Protein AF-A0A350BZE5-F1 (afdb_monomer)

Radius of gyration: 14.86 Å; Cα contacts (8 Å, |Δi|>4): 63; chains: 1; bounding box: 45×24×25 Å

Sequence (75 aa):
MLPRDPMILLSYVNLKLRDFYPDLDSFCAGECVDKDYILDKLESIDYDYDPNTNQFQTHWGDYAYPDERPKFPWE

Solvent-accessible surface area (backbone atoms only — not comparable to full-atom values): 4685 Å² total; per-residue (Å²): 137,80,64,85,51,55,75,57,30,49,56,51,50,36,52,41,31,69,77,74,26,94,36,70,69,56,40,23,66,72,70,72,44,66,60,65,63,53,49,57,48,33,45,78,72,57,26,46,80,37,83,91,78,37,35,69,46,61,67,74,76,74,56,75,70,59,97,64,76,80,75,51,100,88,108

Foldseek 3Di:
DADPQLVRNQVVQQVCQVPPNLALVRVCVVVVHDSVVNQVSNVVVQWHQDNVSRHIDHPVVVPPDDPDDPDDPVD

Mean predicted aligned error: 7.58 Å

pLDDT: mean 85.82, std 15.27, range [49.59, 96.75]

Nearest PDB structures (foldseek):
  6swi-assembly1_A  TM=6.303E-01  e=1.358E+00  Geobacillus stearothermophilus
  6s6h-assembly1_B  TM=6.724E-01  e=3.387E+00  Caulobacter vibrioides NA1000
  6s6h-assembly1_A  TM=6.752E-01  e=5.945E+00  Caulobacter vibrioides NA1000
  4ads-assembly1_A  TM=5.331E-01  e=5.541E+00  Plasmodium berghei

Secondary structure (DSSP, 8-state):
---SSHHHHHHHHHHHHHHT-SSHHHHHHHHT--HHHHHHHHHTTTEEEETTTTEEEE-TTTS---SS----TT-

Structure (mmCIF, N/CA/C/O backbone):
data_AF-A0A350BZE5-F1
#
_entry.id   AF-A0A350BZE5-F1
#
loop_
_atom_site.group_PDB
_atom_site.id
_atom_site.type_symbol
_atom_site.label_atom_id
_atom_site.label_alt_id
_atom_site.label_comp_id
_atom_site.label_asym_id
_atom_site.label_entity_id
_atom_site.label_seq_id
_atom_site.pdbx_PDB_ins_code
_atom_site.Cartn_x
_atom_site.Cartn_y
_atom_site.Cartn_z
_atom_site.occupancy
_atom_site.B_iso_or_equiv
_atom_site.auth_seq_id
_atom_site.auth_comp_id
_atom_site.auth_asym_id
_atom_site.auth_atom_id
_atom_site.pdbx_PDB_model_num
ATOM 1 N N . MET A 1 1 ? -6.595 9.392 -11.206 1.00 72.00 1 MET A N 1
ATOM 2 C CA . MET A 1 1 ? -5.767 8.659 -12.196 1.00 72.00 1 MET A CA 1
ATOM 3 C C . MET A 1 1 ? -4.675 7.954 -11.416 1.00 72.00 1 MET A C 1
ATOM 5 O O . MET A 1 1 ? -3.936 8.642 -10.724 1.00 72.00 1 MET A O 1
ATOM 9 N N . LEU A 1 2 ? -4.608 6.624 -11.478 1.00 85.56 2 LEU A N 1
ATOM 10 C CA . LEU A 1 2 ? -3.590 5.857 -10.758 1.00 85.56 2 LEU A CA 1
ATOM 11 C C . LEU A 1 2 ? -2.234 5.899 -11.469 1.00 85.56 2 LEU A C 1
ATOM 13 O O . LEU A 1 2 ? -2.196 5.798 -12.703 1.00 85.56 2 LEU A O 1
ATOM 17 N N . PRO A 1 3 ? -1.126 5.986 -10.715 1.00 91.38 3 PRO A N 1
ATOM 18 C CA . PRO A 1 3 ? 0.199 5.717 -11.253 1.00 91.38 3 PRO A CA 1
ATOM 19 C C . PRO A 1 3 ? 0.281 4.305 -11.846 1.00 91.38 3 PRO A C 1
ATOM 21 O O . PRO A 1 3 ? -0.286 3.358 -11.307 1.00 91.38 3 PRO A O 1
ATOM 24 N N . ARG A 1 4 ? 0.991 4.162 -12.971 1.00 89.12 4 ARG A N 1
ATOM 25 C CA . ARG A 1 4 ? 1.219 2.859 -13.629 1.00 89.12 4 ARG A CA 1
ATOM 26 C C . ARG A 1 4 ? 2.498 2.169 -13.168 1.00 89.12 4 ARG A C 1
ATOM 28 O O . ARG A 1 4 ? 2.605 0.950 -13.272 1.00 89.12 4 ARG A O 1
ATOM 35 N N . ASP A 1 5 ? 3.467 2.966 -12.736 1.00 93.31 5 ASP A N 1
ATOM 36 C CA . ASP A 1 5 ? 4.730 2.477 -12.205 1.00 93.31 5 ASP A CA 1
ATOM 37 C C . ASP A 1 5 ? 4.494 1.906 -10.794 1.00 93.31 5 ASP A C 1
ATOM 39 O O . ASP A 1 5 ? 3.943 2.633 -9.963 1.00 93.31 5 ASP A O 1
ATOM 43 N N . PRO A 1 6 ? 4.861 0.641 -10.513 1.00 92.25 6 PRO A N 1
ATOM 44 C CA . PRO A 1 6 ? 4.608 0.005 -9.218 1.00 92.25 6 PRO A CA 1
ATOM 45 C C . PRO A 1 6 ? 5.250 0.736 -8.032 1.00 92.25 6 PRO A C 1
ATOM 47 O O . PRO A 1 6 ? 4.624 0.861 -6.982 1.00 92.25 6 PRO A O 1
ATOM 50 N N . MET A 1 7 ? 6.452 1.296 -8.205 1.00 90.69 7 MET A N 1
ATOM 51 C CA . MET A 1 7 ? 7.146 2.028 -7.139 1.00 90.69 7 MET A CA 1
ATOM 52 C C . MET A 1 7 ? 6.448 3.354 -6.823 1.00 90.69 7 MET A C 1
ATOM 54 O O . MET A 1 7 ? 6.324 3.753 -5.661 1.00 90.69 7 MET A O 1
ATOM 58 N N . ILE A 1 8 ? 5.944 4.040 -7.854 1.00 94.44 8 ILE A N 1
ATOM 59 C CA . ILE A 1 8 ? 5.144 5.258 -7.665 1.00 94.44 8 ILE A CA 1
ATOM 60 C C . ILE A 1 8 ? 3.765 4.913 -7.086 1.00 94.44 8 ILE A C 1
ATOM 62 O O . ILE A 1 8 ? 3.269 5.631 -6.215 1.00 94.44 8 ILE A O 1
ATOM 66 N N . LEU A 1 9 ? 3.151 3.818 -7.543 1.00 95.12 9 LEU A N 1
ATOM 67 C CA . LEU A 1 9 ? 1.862 3.334 -7.055 1.00 95.12 9 LEU A CA 1
ATOM 68 C C . LEU A 1 9 ? 1.919 3.050 -5.552 1.00 95.12 9 LEU A C 1
ATOM 70 O O . LEU A 1 9 ? 1.052 3.530 -4.830 1.00 95.12 9 LEU A O 1
ATOM 74 N N . LEU A 1 10 ? 2.967 2.372 -5.080 1.00 95.12 10 LEU A N 1
ATOM 75 C CA . LEU A 1 10 ? 3.202 2.106 -3.660 1.00 95.12 10 LEU A CA 1
ATOM 76 C C . LEU A 1 10 ? 3.145 3.390 -2.823 1.00 95.12 10 LEU A C 1
ATOM 78 O O . LEU A 1 10 ? 2.385 3.493 -1.860 1.00 95.12 10 LEU A O 1
ATOM 82 N N . SER A 1 11 ? 3.933 4.394 -3.216 1.00 94.69 11 SER A N 1
ATOM 83 C CA . SER A 1 11 ? 4.021 5.667 -2.489 1.00 94.69 11 SER A CA 1
ATOM 84 C C . SER A 1 11 ? 2.681 6.405 -2.485 1.00 94.69 11 SER A C 1
ATOM 86 O O . SER A 1 11 ? 2.283 6.985 -1.476 1.00 94.69 11 SER A O 1
ATOM 88 N N . TYR A 1 12 ? 1.973 6.366 -3.615 1.00 95.44 12 TYR A N 1
ATOM 89 C CA . TYR A 1 12 ? 0.662 6.981 -3.767 1.00 95.44 12 TYR A CA 1
ATOM 90 C C . TYR A 1 12 ? -0.398 6.315 -2.883 1.00 95.44 12 TYR A C 1
ATOM 92 O O . TYR A 1 12 ? -1.120 7.012 -2.170 1.00 95.44 12 TYR A O 1
ATOM 100 N N . VAL A 1 13 ? -0.475 4.982 -2.906 1.00 95.56 13 VAL A N 1
ATOM 101 C CA . VAL A 1 13 ? -1.451 4.212 -2.127 1.00 95.56 13 VAL A CA 1
ATOM 102 C C . VAL A 1 13 ? -1.185 4.383 -0.633 1.00 95.56 13 VAL A C 1
ATOM 104 O O . VAL A 1 13 ? -2.104 4.745 0.093 1.00 95.56 13 VAL A O 1
ATOM 107 N N . ASN A 1 14 ? 0.065 4.266 -0.173 1.00 96.38 14 ASN A N 1
ATOM 108 C CA . ASN A 1 14 ? 0.399 4.463 1.244 1.00 96.38 14 ASN A CA 1
ATOM 109 C C . ASN A 1 14 ? 0.090 5.881 1.740 1.00 96.38 14 ASN A C 1
ATOM 111 O O . ASN A 1 14 ? -0.428 6.049 2.841 1.00 96.38 14 ASN A O 1
ATOM 115 N N . LEU A 1 15 ? 0.349 6.913 0.929 1.00 95.44 15 LEU A N 1
ATOM 116 C CA . LEU A 1 15 ? -0.036 8.283 1.278 1.00 95.44 15 LEU A CA 1
ATOM 117 C C . LEU A 1 15 ? -1.557 8.412 1.419 1.00 95.44 15 LEU A C 1
ATOM 119 O O . LEU A 1 15 ? -2.046 9.049 2.352 1.00 95.44 15 LEU A O 1
ATOM 123 N N . LYS A 1 16 ? -2.311 7.795 0.506 1.00 95.75 16 LYS A N 1
ATOM 124 C CA . LYS A 1 16 ? -3.772 7.832 0.524 1.00 95.75 16 LYS A CA 1
ATOM 125 C C . LYS A 1 16 ? -4.357 7.093 1.724 1.00 95.75 16 LYS A C 1
ATOM 127 O O . LYS A 1 16 ? -5.226 7.647 2.394 1.00 95.75 16 LYS A O 1
ATOM 132 N N . LEU A 1 17 ? -3.855 5.900 2.021 1.00 96.75 17 LEU A N 1
ATO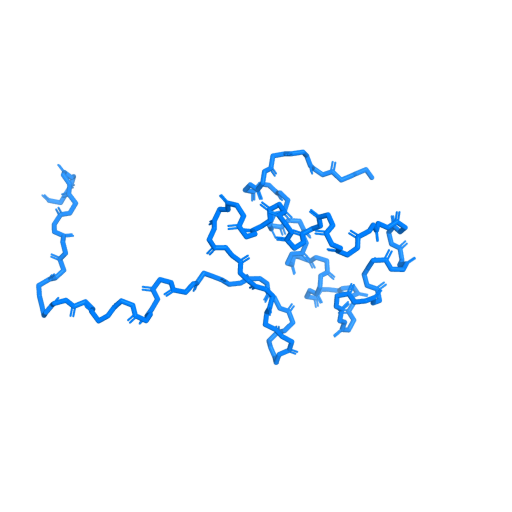M 133 C CA . LEU A 1 17 ? -4.251 5.118 3.191 1.00 96.75 17 LEU A CA 1
ATOM 134 C C . LEU A 1 17 ? -3.914 5.838 4.502 1.00 96.75 17 LEU A C 1
ATOM 136 O O . LEU A 1 17 ? -4.711 5.834 5.427 1.00 96.75 17 LEU A O 1
ATOM 140 N N . ARG A 1 18 ? -2.778 6.535 4.584 1.00 96.06 18 ARG A N 1
ATOM 141 C CA . ARG A 1 18 ? -2.415 7.277 5.798 1.00 96.06 18 ARG A CA 1
ATOM 142 C C . ARG A 1 18 ? -3.322 8.484 6.056 1.00 96.06 18 ARG A C 1
ATOM 144 O O . ARG A 1 18 ? -3.732 8.706 7.192 1.00 96.06 18 ARG A O 1
ATOM 151 N N . ASP A 1 19 ? -3.587 9.284 5.023 1.00 96.19 19 ASP A N 1
ATOM 152 C CA . ASP A 1 19 ? -4.161 10.626 5.203 1.00 96.19 19 ASP A CA 1
ATOM 153 C C . ASP A 1 19 ? -5.674 10.693 4.927 1.00 96.19 19 ASP A C 1
ATOM 155 O O . ASP A 1 19 ? -6.337 11.616 5.404 1.00 96.19 19 ASP A O 1
ATOM 159 N N . PHE A 1 20 ? -6.231 9.754 4.150 1.00 96.00 20 PHE A N 1
ATOM 160 C CA . PHE A 1 20 ? -7.587 9.890 3.599 1.00 96.00 20 PHE A CA 1
ATOM 161 C C . PHE A 1 20 ? -8.509 8.685 3.816 1.00 96.00 20 PHE A C 1
ATOM 163 O O . PHE A 1 20 ? -9.725 8.872 3.753 1.00 96.00 20 PHE A O 1
ATOM 170 N N . TYR A 1 21 ? -7.985 7.478 4.061 1.00 96.12 21 TYR A N 1
ATOM 171 C CA . TYR A 1 21 ? -8.806 6.262 4.106 1.00 96.12 21 TYR A CA 1
ATOM 172 C C . TYR A 1 21 ? -8.505 5.384 5.325 1.00 96.12 21 TYR A C 1
ATOM 174 O O . TYR A 1 21 ? -7.345 5.156 5.634 1.00 96.12 21 TYR A O 1
ATOM 182 N N . PRO A 1 22 ? -9.527 4.837 6.004 1.00 95.31 22 PRO A N 1
ATOM 183 C CA . PRO A 1 22 ? -9.321 3.991 7.182 1.00 95.31 22 PRO A CA 1
ATOM 184 C C . PRO A 1 22 ? -8.739 2.607 6.852 1.00 95.31 22 PRO A C 1
ATOM 186 O O . PRO A 1 22 ? -8.130 1.988 7.718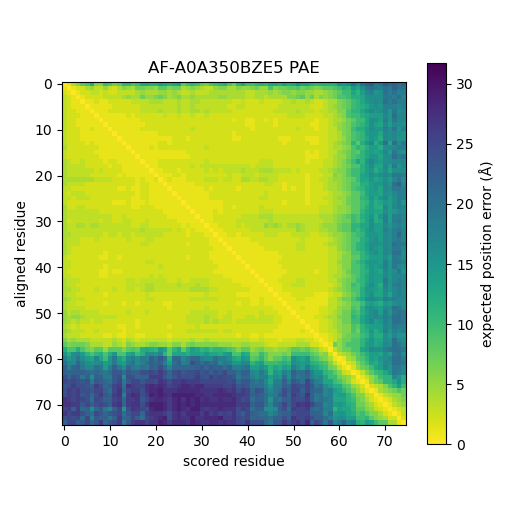 1.00 95.31 22 PRO A O 1
ATOM 189 N N . ASP A 1 23 ? -8.935 2.132 5.620 1.00 96.38 23 ASP A N 1
ATOM 190 C CA . ASP A 1 23 ? -8.535 0.809 5.146 1.00 96.38 23 ASP A CA 1
ATOM 191 C C . ASP A 1 23 ? -8.456 0.770 3.607 1.00 96.38 23 ASP A C 1
ATOM 193 O O . ASP A 1 23 ? -8.888 1.701 2.909 1.00 96.38 23 ASP A O 1
ATOM 197 N N . LEU A 1 24 ? -7.895 -0.321 3.076 1.00 96.12 24 LEU A N 1
ATOM 198 C CA . LEU A 1 24 ? -7.739 -0.542 1.638 1.00 96.12 24 LEU A CA 1
ATOM 199 C C . LEU A 1 24 ? -9.079 -0.649 0.896 1.00 96.12 24 LEU A C 1
ATOM 201 O O . LEU A 1 24 ? -9.193 -0.148 -0.220 1.00 96.12 24 LEU A O 1
ATOM 205 N N . ASP A 1 25 ? -10.103 -1.247 1.502 1.00 95.81 25 ASP A N 1
ATOM 206 C CA . ASP A 1 25 ? -11.421 -1.397 0.876 1.00 95.81 25 ASP A CA 1
ATOM 207 C C . ASP A 1 25 ? -12.099 -0.035 0.659 1.00 95.81 25 ASP A C 1
ATOM 209 O O . ASP A 1 25 ? -12.632 0.246 -0.417 1.00 95.81 25 ASP A O 1
ATOM 213 N N . SER A 1 26 ? -12.001 0.856 1.644 1.00 96.25 26 SER A N 1
ATOM 214 C CA . SER A 1 26 ? -12.491 2.232 1.582 1.00 96.25 26 SER A CA 1
ATOM 215 C C . SER A 1 26 ? -11.748 3.054 0.529 1.00 96.25 26 SER A C 1
ATOM 217 O O . SER A 1 26 ? -12.367 3.845 -0.187 1.00 96.25 26 SER A O 1
ATOM 219 N N . PHE A 1 27 ? -10.433 2.851 0.402 1.00 96.19 27 PHE A N 1
ATOM 220 C CA . PHE A 1 27 ? -9.630 3.451 -0.663 1.00 96.19 27 PHE A CA 1
ATOM 221 C C . PHE A 1 27 ? -10.091 2.980 -2.049 1.00 96.19 27 PHE A C 1
ATOM 223 O O . PHE A 1 27 ? -10.373 3.809 -2.916 1.00 96.19 27 PHE A O 1
ATOM 230 N N . CYS A 1 28 ? -10.238 1.667 -2.244 1.00 95.25 28 CYS A N 1
ATOM 231 C CA . CYS A 1 28 ? -10.696 1.074 -3.501 1.00 95.25 28 CYS A CA 1
ATOM 232 C C . CYS A 1 28 ? -12.099 1.562 -3.890 1.00 95.25 28 CYS A C 1
ATOM 234 O O . CYS A 1 28 ? -12.326 1.935 -5.043 1.00 95.25 28 CYS A O 1
ATOM 236 N N . ALA A 1 29 ? -13.021 1.650 -2.926 1.00 94.81 29 ALA A N 1
ATOM 237 C CA . ALA A 1 29 ? -14.358 2.195 -3.144 1.00 94.81 29 ALA A CA 1
ATOM 238 C C . ALA A 1 29 ? -14.337 3.694 -3.496 1.00 94.81 29 ALA A C 1
ATOM 240 O O . ALA A 1 29 ? -15.095 4.134 -4.359 1.00 94.81 29 ALA A O 1
ATOM 241 N N . GLY A 1 30 ? -13.473 4.482 -2.847 1.00 93.62 30 GLY A N 1
ATOM 242 C CA . GLY A 1 30 ? -13.386 5.930 -3.047 1.00 93.62 30 GLY A CA 1
ATOM 243 C C . GLY A 1 30 ? -12.701 6.348 -4.350 1.00 93.62 30 GLY A C 1
ATOM 244 O O . GLY A 1 30 ? -13.121 7.316 -4.979 1.00 93.62 30 GLY A O 1
ATOM 245 N N . GLU A 1 31 ? -11.661 5.628 -4.768 1.00 91.50 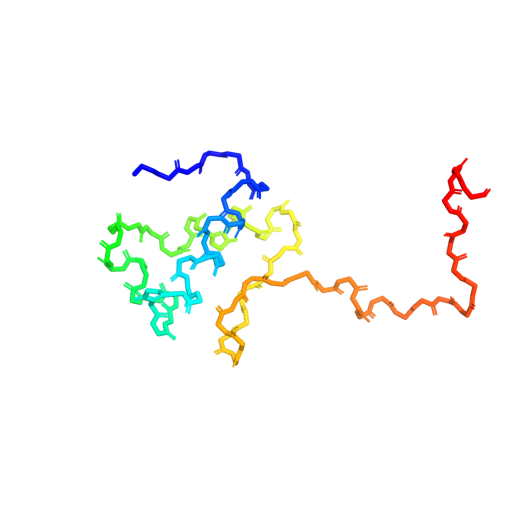31 GLU A N 1
ATOM 246 C CA . GLU A 1 31 ? -10.932 5.893 -6.017 1.00 91.50 31 GLU A CA 1
ATOM 247 C C . GLU A 1 31 ? -11.498 5.089 -7.211 1.00 91.50 31 GLU A C 1
ATOM 249 O O . GLU A 1 31 ? -11.010 5.233 -8.335 1.00 91.50 31 GLU A O 1
ATOM 254 N N . CYS A 1 32 ? -12.539 4.271 -6.985 1.00 92.88 32 CYS A N 1
ATOM 255 C CA . CYS A 1 32 ? -13.156 3.368 -7.965 1.00 92.88 32 CYS A CA 1
ATOM 256 C C . CYS A 1 32 ? -12.133 2.434 -8.632 1.00 92.88 32 CYS A C 1
ATOM 258 O O . CYS A 1 32 ? -12.025 2.374 -9.861 1.00 92.88 32 CYS A O 1
ATOM 260 N N . VAL A 1 33 ? -11.363 1.722 -7.810 1.00 91.88 33 VAL A N 1
ATOM 261 C CA . VAL A 1 33 ? -10.253 0.861 -8.235 1.00 91.88 33 VAL A CA 1
ATOM 262 C C . VAL A 1 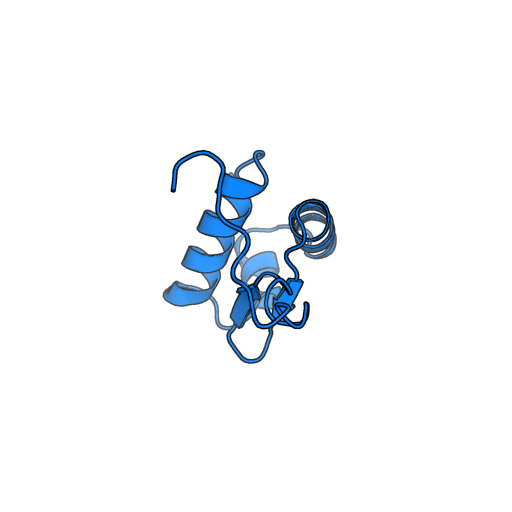33 ? -10.494 -0.555 -7.751 1.00 91.88 33 VAL A C 1
ATOM 264 O O . VAL A 1 33 ? -10.961 -0.758 -6.634 1.00 91.88 33 VAL A O 1
ATOM 267 N N . ASP A 1 34 ? -10.127 -1.526 -8.579 1.00 94.38 34 ASP A N 1
ATOM 268 C CA . ASP A 1 34 ? -10.107 -2.922 -8.170 1.00 94.38 34 ASP A CA 1
ATOM 269 C C . ASP A 1 34 ? -9.005 -3.168 -7.127 1.00 94.38 34 ASP A C 1
ATOM 271 O O . ASP A 1 34 ? -7.855 -2.757 -7.305 1.00 94.38 34 ASP A O 1
ATOM 275 N N . LYS A 1 35 ? -9.371 -3.822 -6.028 1.00 94.81 35 LYS A N 1
ATOM 276 C CA . LYS A 1 35 ? -8.456 -4.162 -4.940 1.00 94.81 35 LYS A CA 1
ATOM 277 C C . LYS A 1 35 ? -7.421 -5.180 -5.399 1.00 94.81 35 LYS A C 1
ATOM 279 O O . LYS A 1 35 ? -6.236 -4.980 -5.137 1.00 94.81 35 LYS A O 1
ATOM 284 N N . ASP A 1 36 ? -7.856 -6.191 -6.147 1.00 95.25 36 ASP A N 1
ATOM 285 C CA . ASP A 1 36 ? -6.986 -7.270 -6.621 1.00 95.25 36 ASP A CA 1
ATOM 286 C C . ASP A 1 36 ? -5.908 -6.714 -7.559 1.00 95.25 36 ASP A C 1
ATOM 288 O O . ASP A 1 36 ? -4.736 -7.048 -7.433 1.00 95.25 36 ASP A O 1
ATOM 292 N N . TYR A 1 37 ? -6.253 -5.729 -8.397 1.00 93.62 37 TYR A N 1
ATOM 293 C CA . TYR A 1 37 ? -5.277 -5.042 -9.249 1.00 93.62 37 TYR A CA 1
ATOM 294 C C . TYR A 1 37 ? -4.128 -4.397 -8.457 1.00 93.62 37 TYR A C 1
ATOM 296 O O . TYR A 1 37 ? -2.986 -4.402 -8.918 1.00 93.62 37 TYR A O 1
ATOM 304 N N . ILE A 1 38 ? -4.418 -3.792 -7.301 1.00 94.88 38 ILE A N 1
ATOM 305 C CA . ILE A 1 38 ? -3.398 -3.131 -6.475 1.00 94.88 38 ILE A CA 1
ATOM 306 C C . ILE A 1 38 ? -2.551 -4.163 -5.750 1.00 94.88 38 ILE A C 1
ATOM 308 O O . ILE A 1 38 ? -1.330 -4.009 -5.723 1.00 94.88 38 ILE A O 1
ATOM 312 N N . LEU A 1 39 ? -3.198 -5.188 -5.194 1.00 95.75 39 LEU A N 1
ATOM 313 C CA . LEU A 1 39 ? -2.521 -6.293 -4.528 1.00 95.75 39 LEU A CA 1
ATOM 314 C C . LEU A 1 39 ? -1.553 -6.969 -5.500 1.00 95.75 39 LEU A C 1
ATOM 316 O O . LEU A 1 39 ? -0.357 -6.918 -5.253 1.00 95.75 39 LEU A O 1
ATOM 320 N N . ASP A 1 40 ? -2.019 -7.421 -6.666 1.00 95.00 40 ASP A N 1
ATOM 321 C CA . ASP A 1 40 ? -1.183 -8.072 -7.684 1.00 95.00 40 ASP A CA 1
ATOM 322 C C . ASP A 1 40 ? -0.015 -7.179 -8.137 1.00 95.00 40 ASP A C 1
ATOM 324 O O . ASP A 1 40 ? 1.114 -7.627 -8.364 1.00 95.00 40 ASP A O 1
ATOM 328 N N . LYS A 1 41 ? -0.271 -5.873 -8.301 1.00 94.50 41 LYS A N 1
ATOM 329 C CA . LYS A 1 41 ? 0.762 -4.930 -8.740 1.00 94.50 41 LYS A CA 1
ATOM 330 C C . LYS A 1 41 ? 1.850 -4.720 -7.701 1.00 94.50 41 LYS A C 1
ATOM 332 O O . LYS A 1 41 ? 3.009 -4.586 -8.094 1.00 94.50 41 LYS A O 1
ATOM 337 N N . LEU A 1 42 ? 1.487 -4.621 -6.428 1.00 94.75 42 LEU A N 1
ATOM 338 C CA . LEU A 1 42 ? 2.435 -4.372 -5.347 1.00 94.75 42 LEU A CA 1
ATOM 339 C C . LEU A 1 42 ? 3.098 -5.675 -4.877 1.00 94.75 42 LEU A C 1
ATOM 341 O O . LEU A 1 42 ? 4.295 -5.666 -4.608 1.00 94.75 42 LEU A O 1
ATOM 345 N N . GLU A 1 43 ? 2.404 -6.807 -4.956 1.00 93.81 43 GLU A N 1
ATOM 346 C CA . GLU A 1 43 ? 2.986 -8.138 -4.766 1.00 93.81 43 GLU A CA 1
ATOM 347 C C . GLU A 1 43 ? 4.078 -8.415 -5.814 1.00 93.81 43 GLU A C 1
ATOM 349 O O . GLU A 1 43 ? 5.137 -8.937 -5.483 1.00 93.81 43 GLU A O 1
ATOM 354 N N . SER A 1 44 ? 3.908 -7.960 -7.066 1.00 92.69 44 SER A N 1
ATOM 355 C CA . SER A 1 44 ? 4.934 -8.117 -8.117 1.00 92.69 44 SER A CA 1
ATOM 356 C C . SER A 1 44 ? 6.277 -7.421 -7.833 1.00 92.69 44 SER A C 1
ATOM 358 O O . SER A 1 44 ? 7.246 -7.644 -8.562 1.00 92.69 44 SER A O 1
ATOM 360 N N . ILE A 1 45 ? 6.325 -6.560 -6.812 1.00 92.00 45 ILE A N 1
ATOM 361 C CA . ILE A 1 45 ? 7.533 -5.892 -6.314 1.00 92.00 45 ILE A CA 1
ATOM 362 C C . ILE A 1 45 ? 7.808 -6.217 -4.833 1.00 92.00 45 ILE A C 1
ATOM 364 O O . ILE A 1 45 ? 8.509 -5.449 -4.178 1.00 92.00 45 ILE A O 1
ATOM 368 N N . ASP A 1 46 ? 7.273 -7.330 -4.318 1.00 92.31 46 ASP A N 1
ATOM 369 C CA . ASP A 1 46 ? 7.467 -7.832 -2.947 1.00 92.31 46 ASP A CA 1
ATOM 370 C C . ASP A 1 46 ? 6.899 -6.907 -1.846 1.00 92.31 46 ASP A C 1
ATOM 372 O O . ASP A 1 46 ? 7.527 -6.680 -0.802 1.00 92.31 46 ASP A O 1
ATOM 376 N N . TYR A 1 47 ? 5.714 -6.330 -2.086 1.00 93.56 47 TYR A N 1
ATOM 377 C CA . TYR A 1 47 ? 4.961 -5.543 -1.105 1.00 93.56 47 TYR A CA 1
ATOM 378 C C . TYR A 1 47 ? 3.569 -6.120 -0.848 1.00 93.56 47 TYR A C 1
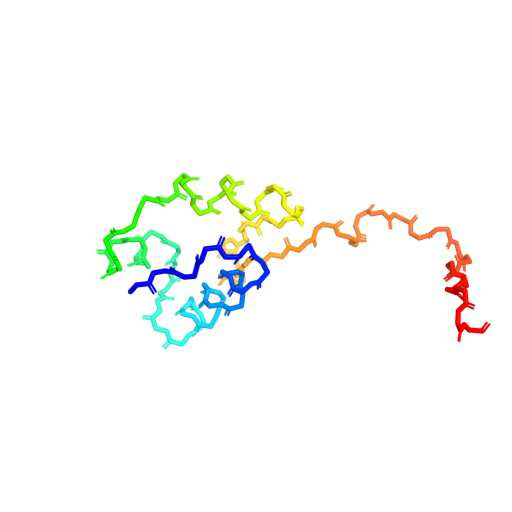ATOM 380 O O . TYR A 1 47 ? 2.746 -6.201 -1.757 1.00 93.56 47 TYR A O 1
ATOM 388 N N . ASP A 1 48 ? 3.265 -6.362 0.426 1.00 94.38 48 ASP A N 1
ATOM 389 C CA . ASP A 1 48 ? 1.955 -6.813 0.895 1.00 94.38 48 ASP A CA 1
ATOM 390 C C . ASP A 1 48 ? 1.250 -5.738 1.714 1.00 94.38 48 ASP A C 1
ATOM 392 O O . ASP A 1 48 ? 1.883 -4.939 2.409 1.00 94.38 48 ASP A O 1
ATOM 396 N N . TYR A 1 49 ? -0.082 -5.742 1.674 1.00 95.56 49 TYR A N 1
ATOM 397 C CA . TYR A 1 49 ? -0.898 -4.879 2.522 1.00 95.56 49 TYR A CA 1
ATOM 398 C C . TYR A 1 49 ? -0.989 -5.425 3.951 1.00 95.56 49 TYR A C 1
ATOM 400 O O . TYR A 1 49 ? -1.494 -6.526 4.171 1.00 95.56 49 TYR A O 1
ATOM 408 N N . ASP A 1 50 ? -0.586 -4.618 4.932 1.00 94.31 50 ASP A N 1
ATOM 409 C CA . ASP A 1 50 ? -0.796 -4.900 6.349 1.00 94.31 50 ASP A CA 1
ATOM 410 C C . ASP A 1 50 ? -2.000 -4.098 6.886 1.00 94.31 50 ASP A C 1
ATOM 412 O O . ASP A 1 50 ? -1.910 -2.872 7.036 1.00 94.31 50 ASP A O 1
ATOM 416 N N . PRO A 1 51 ? -3.126 -4.756 7.228 1.00 93.62 51 PRO A N 1
ATOM 417 C CA . PRO A 1 51 ? -4.309 -4.082 7.759 1.00 93.62 51 PRO A CA 1
ATOM 418 C C . PRO A 1 51 ? -4.100 -3.503 9.165 1.00 93.62 51 PRO A C 1
ATOM 420 O O . PRO A 1 51 ? -4.853 -2.620 9.567 1.00 93.62 51 PRO A O 1
ATOM 423 N N . ASN A 1 52 ? -3.095 -3.959 9.926 1.00 93.38 52 ASN A N 1
ATOM 424 C CA . ASN A 1 52 ? -2.839 -3.440 11.275 1.00 93.38 52 ASN A CA 1
ATOM 425 C C . ASN A 1 52 ? -2.219 -2.043 11.236 1.00 93.38 52 ASN A C 1
ATOM 427 O O . ASN A 1 52 ? -2.504 -1.200 12.085 1.00 93.38 52 ASN A O 1
ATOM 431 N N . THR A 1 53 ? -1.350 -1.811 10.255 1.00 93.81 53 THR A N 1
ATOM 432 C CA . THR A 1 53 ? -0.669 -0.529 10.044 1.00 93.81 53 THR A CA 1
ATOM 433 C C . THR A 1 53 ? -1.302 0.297 8.926 1.00 93.81 53 THR A C 1
ATOM 435 O O . THR A 1 53 ? -0.939 1.459 8.752 1.00 93.81 53 THR A O 1
ATOM 438 N N . ASN A 1 54 ? -2.264 -0.283 8.202 1.00 96.25 54 ASN A N 1
ATOM 439 C CA . ASN A 1 54 ? -2.944 0.299 7.051 1.00 96.25 54 ASN A CA 1
ATOM 440 C C . ASN A 1 54 ? -1.965 0.795 5.970 1.00 96.25 54 ASN A C 1
ATOM 442 O O . ASN A 1 54 ? -2.076 1.910 5.461 1.00 96.25 54 ASN A O 1
ATOM 446 N N . GLN A 1 55 ? -0.972 -0.027 5.635 1.00 95.19 55 GLN A N 1
ATOM 447 C CA . GLN A 1 55 ? 0.052 0.316 4.647 1.00 95.19 55 GLN A CA 1
ATOM 448 C C . GLN A 1 55 ? 0.611 -0.928 3.962 1.00 95.19 55 GLN A C 1
ATOM 450 O O . GLN A 1 55 ? 0.607 -2.022 4.519 1.00 95.19 55 GLN A O 1
ATOM 455 N N . PHE A 1 56 ? 1.140 -0.734 2.759 1.00 95.31 56 PHE A N 1
ATOM 456 C CA . PHE A 1 56 ? 1.921 -1.734 2.050 1.00 95.31 56 PHE A CA 1
ATOM 457 C C . PHE A 1 56 ? 3.361 -1.743 2.554 1.00 95.31 56 PHE A C 1
ATOM 459 O O . PHE A 1 56 ? 4.019 -0.695 2.578 1.00 95.31 56 PHE A O 1
ATOM 466 N N . GLN A 1 57 ? 3.849 -2.922 2.926 1.00 92.06 57 GLN A N 1
ATOM 467 C CA . GLN A 1 57 ? 5.191 -3.141 3.454 1.00 92.06 57 GLN A CA 1
ATOM 468 C C . GLN A 1 57 ? 5.864 -4.312 2.749 1.00 92.06 57 GLN A C 1
ATOM 470 O O . GLN A 1 57 ? 5.207 -5.244 2.301 1.00 92.06 57 GLN A O 1
ATOM 475 N N . THR A 1 58 ? 7.190 -4.257 2.682 1.00 89.19 58 THR A N 1
ATOM 476 C CA . THR A 1 58 ? 7.989 -5.386 2.216 1.00 89.19 58 THR A CA 1
ATOM 477 C C . THR A 1 58 ? 8.308 -6.323 3.376 1.00 89.19 58 THR A C 1
ATOM 479 O O . THR A 1 58 ? 8.578 -5.882 4.494 1.00 89.19 58 THR A O 1
ATOM 482 N N . HIS A 1 59 ? 8.353 -7.617 3.091 1.00 73.38 59 HIS A N 1
ATOM 483 C CA . HIS A 1 59 ? 8.750 -8.689 4.012 1.00 73.38 59 HIS A CA 1
ATOM 484 C C . HIS A 1 59 ? 10.286 -8.823 4.153 1.00 73.38 59 HIS A C 1
ATOM 486 O O . HIS A 1 59 ? 10.799 -9.805 4.688 1.00 73.38 59 HIS A O 1
ATOM 492 N N . TRP A 1 60 ? 11.057 -7.807 3.735 1.00 64.19 60 TRP A N 1
ATOM 493 C CA . TRP A 1 60 ? 12.529 -7.778 3.803 1.00 64.19 60 TRP A CA 1
ATOM 494 C C . TRP A 1 60 ? 13.110 -8.006 5.221 1.00 64.19 60 TRP A C 1
ATOM 496 O O . TRP A 1 60 ? 14.295 -8.298 5.363 1.00 64.19 60 TRP A O 1
ATOM 506 N N . GLY A 1 61 ? 12.297 -7.894 6.280 1.00 55.66 61 GLY A N 1
ATOM 507 C CA . GLY A 1 61 ? 12.689 -8.153 7.672 1.00 55.66 61 GLY A CA 1
ATOM 508 C C . GLY A 1 61 ? 12.642 -9.620 8.124 1.00 55.66 61 GLY A C 1
ATOM 509 O O . GLY A 1 61 ? 13.251 -9.938 9.143 1.00 55.66 61 GLY A O 1
ATOM 510 N N . ASP A 1 62 ? 11.970 -10.506 7.381 1.00 56.06 62 ASP A N 1
ATOM 511 C CA . ASP A 1 62 ? 11.854 -11.934 7.732 1.00 56.06 62 ASP A CA 1
ATOM 512 C C . ASP A 1 62 ? 13.021 -12.771 7.199 1.00 56.06 62 ASP A C 1
ATOM 514 O O . ASP A 1 62 ? 13.279 -13.887 7.662 1.00 56.06 62 ASP A O 1
ATOM 518 N N . TYR A 1 63 ? 13.788 -12.211 6.261 1.00 53.78 63 TYR A N 1
ATOM 519 C CA . TYR A 1 63 ? 15.119 -12.707 5.968 1.00 53.78 63 TYR A CA 1
ATOM 520 C C . TYR A 1 63 ? 15.977 -12.406 7.188 1.00 53.78 63 TYR A C 1
ATOM 522 O O . TYR A 1 63 ? 16.428 -11.277 7.373 1.00 53.78 63 TYR A O 1
ATOM 530 N N . ALA A 1 64 ? 16.181 -13.418 8.035 1.00 50.50 64 ALA A N 1
ATOM 531 C CA . ALA A 1 64 ? 17.221 -13.398 9.047 1.00 50.50 64 ALA A CA 1
ATOM 532 C C . ALA A 1 64 ? 18.504 -12.925 8.362 1.00 50.50 64 ALA A C 1
ATOM 534 O O . ALA A 1 64 ? 19.113 -13.670 7.590 1.00 50.50 64 ALA A O 1
ATOM 535 N N . TYR A 1 65 ? 18.868 -11.660 8.583 1.00 56.56 65 TYR A N 1
ATOM 536 C CA . TYR A 1 65 ? 20.159 -11.165 8.158 1.00 56.56 65 TYR A CA 1
ATOM 537 C C . TYR A 1 65 ? 21.163 -12.111 8.817 1.00 56.56 65 TYR A C 1
ATOM 539 O O . TYR A 1 65 ? 21.141 -12.221 10.048 1.00 56.56 65 TYR A O 1
ATOM 547 N N . PRO A 1 66 ? 22.009 -12.834 8.059 1.00 56.72 66 PRO A N 1
ATOM 548 C CA . PRO A 1 66 ? 23.197 -13.389 8.683 1.00 56.72 66 PRO A CA 1
ATOM 549 C C . PRO A 1 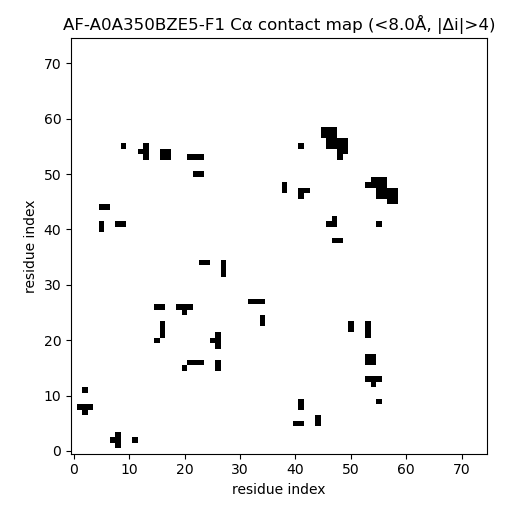66 ? 23.870 -12.225 9.422 1.00 56.72 66 PRO A C 1
ATOM 551 O O . PRO A 1 66 ? 23.810 -11.095 8.937 1.00 56.72 66 PRO A O 1
ATOM 554 N N . ASP A 1 67 ? 24.452 -12.470 10.598 1.00 61.38 67 ASP A N 1
ATOM 555 C CA . ASP A 1 67 ? 25.047 -11.442 11.481 1.00 61.38 67 ASP A CA 1
ATOM 556 C C . ASP A 1 67 ? 25.983 -10.437 10.758 1.00 61.38 67 ASP A C 1
ATOM 558 O O . ASP A 1 67 ? 26.328 -9.379 11.284 1.00 61.38 67 ASP A O 1
ATOM 562 N N . GLU A 1 68 ? 26.373 -10.737 9.522 1.00 58.50 68 GLU A N 1
ATOM 563 C CA . GLU A 1 68 ? 27.071 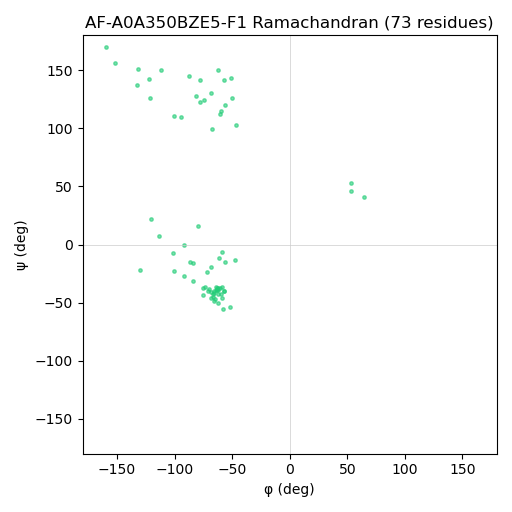-9.867 8.594 1.00 58.50 68 GLU A CA 1
ATOM 564 C C . GLU A 1 68 ? 26.098 -9.134 7.650 1.00 58.50 68 GLU A C 1
ATOM 566 O O . GLU A 1 68 ? 25.531 -9.708 6.715 1.00 58.50 68 GLU A O 1
ATOM 571 N N . ARG A 1 69 ? 25.965 -7.812 7.845 1.00 61.09 69 ARG A N 1
ATOM 572 C CA . ARG A 1 69 ? 25.364 -6.907 6.852 1.00 61.09 69 ARG A CA 1
ATOM 573 C C . ARG A 1 69 ? 26.040 -7.162 5.493 1.00 61.09 69 ARG A C 1
ATOM 575 O O . ARG A 1 69 ? 27.268 -7.047 5.428 1.00 61.09 69 ARG A O 1
ATOM 582 N N . PRO A 1 70 ? 25.298 -7.450 4.408 1.00 58.53 70 PRO A N 1
ATOM 583 C CA . PRO A 1 70 ? 25.902 -7.500 3.087 1.00 58.53 70 PRO A CA 1
ATOM 584 C C . PRO A 1 70 ? 26.497 -6.125 2.792 1.00 58.53 70 PRO A C 1
ATOM 586 O O . PRO A 1 70 ? 25.774 -5.131 2.719 1.00 58.53 70 PRO A O 1
ATOM 589 N N . LYS A 1 71 ? 27.827 -6.074 2.664 1.00 56.78 71 LYS A N 1
ATOM 590 C CA . LYS A 1 71 ? 28.518 -4.879 2.189 1.00 56.78 71 LYS A CA 1
ATOM 591 C C . LYS A 1 71 ? 28.011 -4.604 0.790 1.00 56.78 71 LYS A C 1
ATOM 593 O O . LYS A 1 71 ? 28.249 -5.394 -0.128 1.00 56.78 71 LYS A O 1
ATOM 598 N N . PHE A 1 72 ? 27.277 -3.512 0.634 1.00 60.62 72 PHE A N 1
ATOM 599 C CA . PHE A 1 72 ? 26.907 -3.076 -0.697 1.00 60.62 72 PHE A CA 1
ATOM 600 C C . PHE A 1 72 ? 28.185 -2.731 -1.478 1.00 60.62 72 PHE A C 1
ATOM 602 O O . PHE A 1 72 ? 29.158 -2.289 -0.873 1.00 60.62 72 PHE A O 1
ATOM 609 N N . PRO A 1 73 ? 28.213 -2.881 -2.815 1.00 59.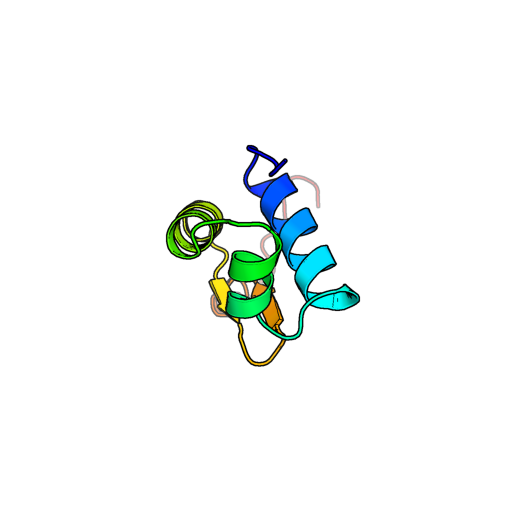94 73 PRO A N 1
ATOM 610 C CA . PRO A 1 73 ? 29.403 -2.593 -3.630 1.00 59.94 73 PRO A CA 1
ATOM 611 C C . PRO A 1 73 ? 29.937 -1.152 -3.533 1.00 59.94 73 PRO A C 1
ATOM 613 O O . PRO A 1 73 ? 30.965 -0.838 -4.127 1.00 59.94 73 PRO A O 1
ATOM 616 N N . TRP A 1 74 ? 29.211 -0.272 -2.846 1.00 63.16 74 TRP A N 1
ATOM 617 C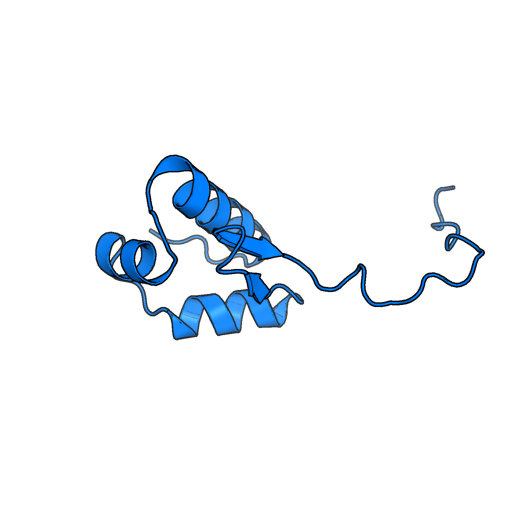 CA . TRP A 1 74 ? 29.533 1.132 -2.613 1.00 63.16 74 TRP A CA 1
ATOM 618 C C . TRP A 1 74 ? 29.830 1.465 -1.136 1.00 63.16 74 TRP A C 1
ATOM 620 O O . TRP A 1 74 ? 29.955 2.646 -0.817 1.00 63.16 74 TRP A O 1
ATOM 630 N N . GLU A 1 75 ? 29.921 0.464 -0.249 1.00 49.59 75 GLU A N 1
ATOM 631 C CA . GLU A 1 75 ? 30.460 0.588 1.124 1.00 49.59 75 GLU A CA 1
ATOM 632 C C . GLU A 1 75 ? 31.970 0.300 1.197 1.00 49.59 75 GLU A C 1
ATOM 634 O O . GLU A 1 75 ? 32.470 -0.561 0.434 1.00 49.59 75 GLU A O 1
#